Protein AF-A0A414ADB5-F1 (afdb_monomer_lite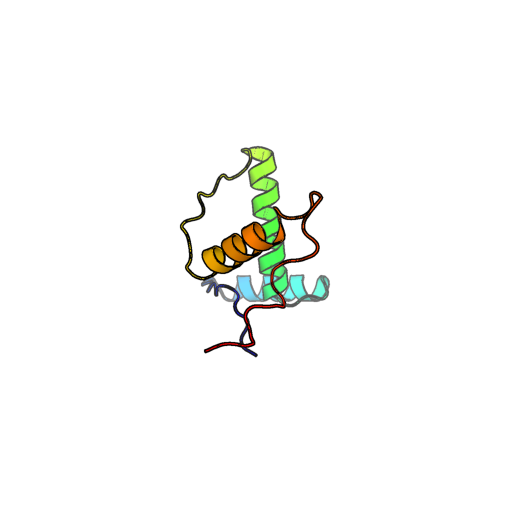)

InterPro domains:
  IPR005569 Arc-like DNA binding domain [PF03869] (3-41)
  IPR010985 Ribbon-helix-helix [SSF47598] (3-51)
  IPR013321 Arc-type ribbon-helix-helix [G3DSA:1.10.1220.10] (1-54)

Secondary structure (DSSP, 8-state):
----SPP------HHHHHHHHHHHHHTTS-HHHHHHHHHHHHHHHHHHHH----------HHHHHHHHHHHHHHS--SS---SSTTSSSS--

Foldseek 3Di:
DDDPDDDDDDDDDPVVLVVLCVVQVVVVHGSVVSVVVVVVVVQVVCCVVPNHDDDDPPDDVVVVVVVVVCVVVPPPPDDDDDDDPPPPVPDD

Structure (mmCIF, N/CA/C/O backbone):
data_AF-A0A414ADB5-F1
#
_entry.id   AF-A0A414ADB5-F1
#
loop_
_atom_site.group_PDB
_atom_site.id
_atom_site.type_symbol
_atom_site.label_atom_id
_atom_site.label_alt_id
_atom_site.label_comp_id
_atom_site.label_asym_id
_atom_site.label_entity_id
_atom_site.label_seq_id
_atom_site.pdbx_PDB_ins_code
_atom_site.Cartn_x
_atom_site.Cartn_y
_atom_site.Cartn_z
_atom_site.occupancy
_atom_site.B_iso_or_equiv
_atom_site.auth_seq_id
_atom_site.auth_comp_id
_atom_site.auth_asym_id
_atom_site.auth_atom_id
_atom_site.pdbx_PDB_model_num
ATOM 1 N N . MET A 1 1 ? 18.578 -15.107 4.963 1.00 59.62 1 MET A N 1
ATOM 2 C CA . MET A 1 1 ? 17.780 -15.517 6.142 1.00 59.62 1 MET A CA 1
ATOM 3 C C . MET A 1 1 ? 16.321 -15.187 5.857 1.00 59.62 1 MET A C 1
ATOM 5 O O . MET A 1 1 ? 16.087 -14.074 5.394 1.00 59.62 1 MET A O 1
ATOM 9 N N . PRO A 1 2 ? 15.363 -16.116 6.023 1.00 61.62 2 PRO A N 1
ATOM 10 C CA . PRO A 1 2 ? 13.958 -15.834 5.736 1.00 61.62 2 PRO A CA 1
ATOM 11 C C . PRO A 1 2 ? 13.467 -14.684 6.621 1.00 61.62 2 PRO A C 1
ATOM 13 O O . PRO A 1 2 ? 13.767 -14.628 7.814 1.00 61.62 2 PRO A O 1
ATOM 16 N N . SER A 1 3 ? 12.768 -13.725 6.017 1.00 71.19 3 SER A N 1
ATOM 17 C CA . SER A 1 3 ? 12.210 -12.593 6.754 1.00 71.19 3 SER A CA 1
ATOM 18 C C . SER A 1 3 ? 11.111 -13.095 7.692 1.00 71.19 3 SER A C 1
ATOM 20 O O . SER A 1 3 ? 10.223 -13.815 7.250 1.00 71.19 3 SER A O 1
ATOM 22 N N . LYS A 1 4 ? 11.139 -12.688 8.967 1.00 81.50 4 LYS A N 1
ATOM 23 C CA . LYS A 1 4 ? 10.095 -13.000 9.966 1.00 81.50 4 LYS A CA 1
ATOM 24 C C . LYS A 1 4 ? 8.808 -12.179 9.783 1.00 81.50 4 LYS A C 1
ATOM 26 O O . LYS A 1 4 ? 7.971 -12.121 10.673 1.00 81.50 4 LYS A O 1
ATOM 31 N N . LYS A 1 5 ? 8.673 -11.457 8.667 1.00 83.81 5 LYS A N 1
ATOM 32 C CA . LYS A 1 5 ? 7.502 -10.614 8.410 1.00 83.81 5 LYS A CA 1
ATOM 33 C C . LYS A 1 5 ? 6.307 -11.482 7.998 1.00 83.81 5 LYS A C 1
ATOM 35 O O . LYS A 1 5 ? 6.513 -12.481 7.305 1.00 83.81 5 LYS A O 1
ATOM 40 N N . PRO A 1 6 ? 5.075 -11.094 8.372 1.00 85.12 6 PRO A N 1
ATOM 41 C CA . PRO A 1 6 ? 3.878 -11.785 7.914 1.00 85.12 6 PRO A CA 1
ATOM 42 C C . PRO A 1 6 ? 3.810 -11.762 6.384 1.00 85.12 6 PRO A C 1
ATOM 44 O O . PRO A 1 6 ? 4.140 -10.758 5.748 1.00 85.12 6 PRO A O 1
ATOM 47 N N . GLN A 1 7 ? 3.402 -12.886 5.801 1.00 85.88 7 GLN A N 1
ATOM 48 C CA . GLN A 1 7 ? 3.237 -13.024 4.359 1.00 85.88 7 GLN A CA 1
ATOM 49 C C . GLN A 1 7 ? 1.799 -12.689 3.972 1.00 85.88 7 GLN A C 1
ATOM 51 O O . GLN A 1 7 ? 0.854 -13.134 4.620 1.00 85.88 7 GLN A O 1
ATOM 56 N N . PHE A 1 8 ? 1.642 -11.917 2.901 1.00 86.38 8 PHE A N 1
ATOM 57 C CA . PHE A 1 8 ? 0.349 -11.531 2.353 1.00 86.38 8 PHE A CA 1
ATOM 58 C C . PHE A 1 8 ? 0.350 -11.813 0.850 1.00 86.38 8 PHE 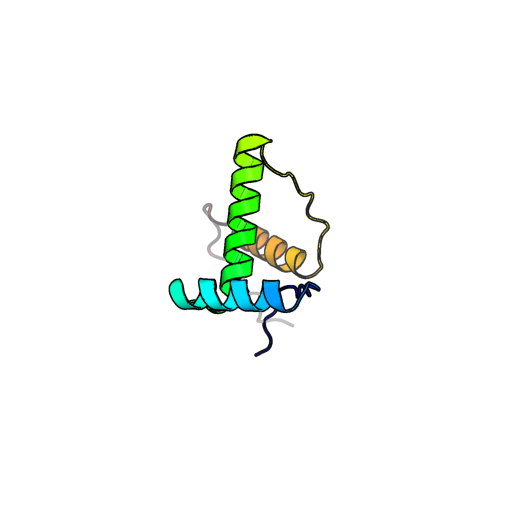A C 1
ATOM 60 O O . PHE A 1 8 ? 1.206 -11.301 0.129 1.00 86.38 8 PHE A O 1
ATOM 67 N N . VAL A 1 9 ? -0.571 -12.664 0.393 1.00 90.88 9 VAL A N 1
ATOM 68 C CA . VAL A 1 9 ? -0.687 -13.071 -1.014 1.00 90.88 9 VAL A CA 1
ATOM 69 C C . VAL A 1 9 ? -1.905 -12.388 -1.621 1.00 90.88 9 VAL A C 1
ATOM 71 O O . VAL A 1 9 ? -3.023 -12.592 -1.155 1.00 90.88 9 VAL A O 1
ATOM 74 N N . ILE A 1 10 ? -1.682 -11.606 -2.675 1.00 90.25 10 ILE A N 1
ATOM 75 C CA . ILE A 1 10 ? -2.737 -10.937 -3.441 1.00 90.25 10 ILE A CA 1
ATOM 76 C C . ILE A 1 10 ? -3.026 -11.701 -4.733 1.00 90.25 10 ILE A C 1
ATOM 78 O O . ILE A 1 10 ? -2.116 -12.251 -5.353 1.00 90.25 10 ILE A O 1
ATOM 82 N N . ARG A 1 11 ? -4.297 -11.740 -5.140 1.00 94.06 11 ARG A N 1
ATOM 83 C CA . ARG A 1 11 ? -4.746 -12.293 -6.425 1.00 94.06 11 ARG A CA 1
ATOM 84 C C . ARG A 1 11 ? -5.546 -11.219 -7.151 1.00 94.06 11 ARG A C 1
ATOM 86 O O . ARG A 1 11 ? -6.496 -10.695 -6.583 1.00 94.06 11 ARG A O 1
ATOM 93 N N . THR A 1 12 ? -5.132 -10.886 -8.366 1.00 94.69 12 THR A N 1
ATOM 94 C CA . THR A 1 12 ? -5.731 -9.860 -9.233 1.00 94.69 12 THR A CA 1
ATOM 95 C C . THR A 1 12 ? -5.350 -10.181 -10.678 1.00 94.69 12 THR A C 1
ATOM 97 O O . THR A 1 12 ? -4.621 -11.142 -10.939 1.00 94.69 12 THR A O 1
ATOM 100 N N . GLU A 1 13 ? -5.860 -9.402 -11.615 1.00 97.75 13 GLU A N 1
ATOM 101 C CA . GLU A 1 13 ? -5.565 -9.468 -13.032 1.00 97.75 13 GLU A CA 1
ATOM 102 C C . GLU A 1 13 ? -4.088 -9.153 -13.303 1.00 97.75 13 GLU A C 1
ATOM 104 O O . GLU A 1 13 ? -3.483 -8.290 -12.663 1.00 97.75 13 GLU A O 1
ATOM 109 N N . GLN A 1 14 ? -3.509 -9.814 -14.308 1.00 95.44 14 GLN A N 1
ATOM 110 C CA . GLN A 1 14 ? -2.115 -9.586 -14.700 1.00 95.44 14 GLN A CA 1
ATOM 111 C C . GLN A 1 14 ? -1.856 -8.115 -15.066 1.00 95.44 14 GLN A C 1
ATOM 113 O O . GLN A 1 14 ? -0.849 -7.547 -14.654 1.00 95.44 14 GLN A O 1
ATOM 118 N N . GLU A 1 15 ? -2.811 -7.473 -15.745 1.00 97.69 15 GLU A N 1
ATOM 119 C CA . GLU A 1 15 ? -2.718 -6.064 -16.141 1.00 97.69 15 GLU A CA 1
ATOM 120 C C . GLU A 1 15 ? -2.510 -5.124 -14.939 1.00 97.69 15 GLU A C 1
ATOM 122 O O . GLU A 1 15 ? -1.771 -4.142 -15.027 1.00 97.69 15 GLU A O 1
ATOM 127 N N . VAL A 1 16 ? -3.125 -5.427 -13.791 1.00 96.69 16 VAL A N 1
ATOM 128 C CA . VAL A 1 16 ? -2.969 -4.631 -12.565 1.00 96.69 16 VAL A CA 1
ATOM 129 C C . VAL A 1 16 ? -1.555 -4.780 -12.007 1.00 96.69 16 VAL A C 1
ATOM 131 O O . VAL A 1 16 ? -0.929 -3.785 -11.637 1.00 96.69 16 VAL A O 1
ATOM 134 N N . LEU A 1 17 ? -1.024 -6.005 -11.985 1.00 95.38 17 LEU A N 1
ATOM 135 C CA . LEU A 1 17 ? 0.343 -6.266 -11.530 1.00 95.38 17 LEU A CA 1
ATOM 136 C C . LEU A 1 17 ? 1.379 -5.589 -12.432 1.00 95.38 17 LEU A C 1
ATOM 138 O O . LEU A 1 17 ? 2.346 -5.018 -11.924 1.00 95.38 17 LEU A O 1
ATOM 142 N N . ASP A 1 18 ? 1.151 -5.593 -13.745 1.00 96.75 18 ASP A N 1
ATOM 143 C CA . ASP A 1 18 ? 2.036 -4.955 -14.721 1.00 96.75 18 ASP A CA 1
ATOM 144 C C . ASP A 1 18 ? 2.055 -3.431 -14.545 1.00 96.75 18 ASP A C 1
ATOM 146 O O . ASP A 1 18 ? 3.127 -2.820 -14.524 1.00 96.75 18 ASP A O 1
ATOM 150 N N . LYS A 1 19 ? 0.888 -2.812 -14.323 1.00 97.25 19 LYS A N 1
ATOM 151 C CA . LYS A 1 19 ? 0.781 -1.374 -14.024 1.00 97.25 19 LYS A CA 1
ATOM 152 C C . LYS A 1 19 ? 1.486 -1.002 -12.721 1.00 97.25 19 LYS A C 1
ATOM 154 O O . LYS A 1 19 ? 2.205 -0.007 -12.679 1.00 97.25 19 LYS A O 1
ATOM 159 N N . ILE A 1 20 ? 1.343 -1.811 -11.671 1.00 96.31 20 ILE A N 1
ATOM 160 C CA . ILE A 1 20 ? 2.063 -1.593 -10.406 1.00 96.31 20 ILE A CA 1
ATOM 161 C C . ILE A 1 20 ? 3.575 -1.713 -10.619 1.00 96.31 20 ILE A C 1
ATOM 163 O O . ILE A 1 20 ? 4.333 -0.902 -10.092 1.00 96.31 20 ILE A O 1
ATOM 167 N N . ALA A 1 21 ? 4.028 -2.699 -11.395 1.00 95.88 21 ALA A N 1
ATOM 168 C CA . ALA A 1 21 ? 5.445 -2.863 -11.700 1.00 95.88 21 ALA A CA 1
ATOM 169 C C . ALA A 1 21 ? 6.008 -1.679 -12.500 1.00 95.88 21 ALA A C 1
ATOM 171 O O . ALA A 1 21 ? 7.148 -1.281 -12.265 1.00 95.88 21 ALA A O 1
ATOM 172 N N . TYR A 1 22 ? 5.219 -1.103 -13.410 1.00 97.69 22 TYR A N 1
ATOM 173 C CA . TYR A 1 22 ? 5.584 0.113 -14.134 1.00 97.69 22 TYR A CA 1
ATOM 174 C C . TYR A 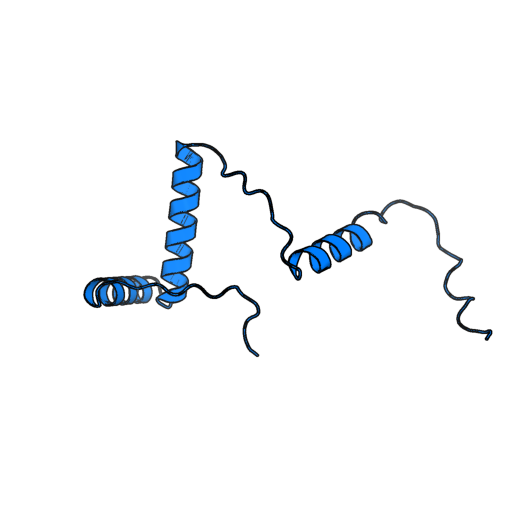1 22 ? 5.783 1.300 -13.176 1.00 97.69 22 TYR A C 1
ATOM 176 O O . TYR A 1 22 ? 6.867 1.877 -13.149 1.00 97.69 22 TYR A O 1
ATOM 184 N N . ILE A 1 23 ? 4.797 1.592 -12.321 1.00 97.12 23 ILE A N 1
ATOM 185 C CA . ILE A 1 23 ? 4.865 2.696 -11.342 1.00 97.12 23 ILE A CA 1
ATOM 186 C C . ILE A 1 23 ? 6.032 2.498 -10.365 1.00 97.12 23 ILE A C 1
ATOM 188 O O . ILE A 1 23 ? 6.765 3.433 -10.049 1.00 97.12 23 ILE A O 1
ATOM 192 N N . ALA A 1 24 ? 6.248 1.263 -9.908 1.00 97.06 24 ALA A N 1
ATOM 193 C CA . ALA A 1 24 ? 7.341 0.949 -8.998 1.00 97.06 24 ALA A CA 1
ATOM 194 C C . ALA A 1 24 ? 8.712 1.283 -9.609 1.00 97.06 24 ALA A C 1
ATOM 196 O O . ALA A 1 24 ? 9.571 1.808 -8.904 1.00 97.06 24 ALA A O 1
ATOM 197 N N . ARG A 1 25 ? 8.905 1.041 -10.915 1.00 96.50 25 ARG A N 1
ATOM 198 C CA . ARG A 1 25 ? 10.147 1.399 -11.620 1.00 96.50 25 ARG A CA 1
ATOM 199 C C . ARG A 1 25 ? 10.365 2.907 -11.672 1.00 96.50 25 ARG A C 1
ATOM 201 O O . ARG A 1 25 ? 11.491 3.333 -11.447 1.00 96.50 25 ARG A O 1
ATOM 208 N N . GLU A 1 26 ? 9.317 3.692 -11.923 1.00 97.31 26 GLU A N 1
ATOM 209 C CA . GLU A 1 26 ? 9.410 5.162 -11.902 1.00 97.31 26 GLU A CA 1
ATOM 210 C C . GLU A 1 26 ? 9.787 5.692 -10.512 1.00 97.31 26 GLU A C 1
ATOM 212 O O . GLU A 1 26 ? 10.526 6.663 -10.394 1.00 97.31 26 GLU A O 1
ATOM 217 N N . ASN A 1 27 ? 9.348 5.001 -9.458 1.00 95.00 27 ASN A N 1
ATOM 218 C CA . ASN A 1 27 ? 9.657 5.329 -8.067 1.00 95.00 27 ASN A CA 1
ATOM 219 C C . ASN A 1 27 ? 10.962 4.696 -7.542 1.00 95.00 27 ASN A C 1
ATOM 221 O O . ASN A 1 27 ? 11.210 4.761 -6.336 1.00 95.00 27 ASN A O 1
ATOM 225 N N . GLU A 1 28 ? 11.763 4.053 -8.402 1.00 95.19 28 GLU A N 1
ATOM 226 C CA . GLU A 1 28 ? 12.993 3.319 -8.048 1.00 95.19 28 GLU A CA 1
ATOM 227 C C . GLU A 1 28 ? 12.787 2.249 -6.952 1.00 95.19 28 GLU A C 1
ATOM 229 O O . GLU A 1 28 ? 13.640 1.999 -6.095 1.00 95.19 28 GLU A O 1
ATOM 234 N N . ARG A 1 29 ? 11.625 1.588 -6.966 1.00 92.81 29 ARG A N 1
ATOM 235 C CA . ARG A 1 29 ? 11.213 0.552 -6.006 1.00 92.81 29 ARG A CA 1
ATOM 236 C C . ARG A 1 29 ? 10.874 -0.754 -6.709 1.00 92.81 29 ARG A C 1
ATOM 238 O O . ARG A 1 29 ? 10.612 -0.813 -7.906 1.00 92.81 29 ARG A O 1
ATOM 245 N N . ASN A 1 30 ? 10.825 -1.835 -5.934 1.00 94.94 30 ASN A N 1
ATOM 246 C CA . ASN A 1 30 ? 10.184 -3.063 -6.405 1.00 94.94 30 ASN A CA 1
ATOM 247 C C . ASN A 1 30 ? 8.665 -3.025 -6.167 1.00 94.94 30 ASN A C 1
ATOM 249 O O . ASN A 1 30 ? 8.181 -2.318 -5.280 1.00 94.94 30 ASN A O 1
ATOM 253 N N . SER A 1 31 ? 7.915 -3.829 -6.925 1.00 94.00 31 SER A N 1
ATOM 254 C CA . SER A 1 31 ? 6.448 -3.868 -6.856 1.00 94.00 31 SER A CA 1
ATOM 255 C C . SER A 1 31 ? 5.929 -4.141 -5.442 1.00 94.00 31 SER A C 1
ATOM 257 O O . SER A 1 31 ? 4.966 -3.522 -5.006 1.00 94.00 31 SER A O 1
ATOM 259 N N . THR A 1 32 ? 6.591 -5.021 -4.684 1.00 93.00 32 THR A N 1
ATOM 260 C CA . THR A 1 32 ? 6.203 -5.335 -3.301 1.00 93.00 32 THR A CA 1
ATOM 261 C C . THR A 1 32 ? 6.338 -4.123 -2.379 1.00 93.00 32 THR A C 1
ATOM 263 O O . THR A 1 32 ? 5.455 -3.866 -1.564 1.00 93.00 32 THR A O 1
ATOM 266 N N . GLN A 1 33 ? 7.432 -3.367 -2.489 1.00 93.69 33 GLN A N 1
ATOM 267 C CA . GLN A 1 33 ? 7.651 -2.142 -1.719 1.00 93.69 33 GLN A CA 1
ATOM 268 C C . GLN A 1 33 ? 6.624 -1.072 -2.078 1.00 93.69 33 GLN A C 1
ATOM 270 O O . GLN A 1 33 ? 6.100 -0.422 -1.173 1.00 93.69 33 GLN A O 1
ATOM 275 N N . GLU A 1 34 ? 6.310 -0.929 -3.364 1.00 95.62 34 GLU A N 1
ATOM 276 C CA . GLU A 1 34 ? 5.306 0.022 -3.836 1.00 95.62 34 GLU A CA 1
ATOM 277 C C . GLU A 1 34 ? 3.911 -0.328 -3.303 1.00 95.62 34 GLU A C 1
ATOM 279 O O . GLU A 1 34 ? 3.233 0.527 -2.741 1.00 95.62 34 GLU A O 1
ATOM 284 N N . ILE A 1 35 ? 3.516 -1.603 -3.340 1.00 95.19 35 ILE A N 1
ATOM 285 C CA . ILE A 1 35 ? 2.244 -2.065 -2.759 1.00 95.19 35 ILE A CA 1
ATOM 286 C C . ILE A 1 35 ? 2.181 -1.761 -1.257 1.00 95.19 35 ILE A C 1
ATOM 288 O O . ILE A 1 35 ? 1.175 -1.249 -0.769 1.00 95.19 35 ILE A O 1
ATOM 292 N N . VAL A 1 36 ? 3.253 -2.034 -0.506 1.00 94.69 36 VAL A N 1
ATOM 293 C CA . VAL A 1 36 ? 3.304 -1.722 0.934 1.00 94.69 36 VAL A CA 1
ATOM 294 C C . VAL A 1 36 ? 3.177 -0.218 1.182 1.00 94.69 36 VAL A C 1
ATOM 296 O O . VAL A 1 36 ? 2.513 0.188 2.138 1.00 94.69 36 VAL A O 1
ATOM 299 N N . TYR A 1 37 ? 3.802 0.610 0.345 1.00 95.62 37 TYR A N 1
ATOM 300 C CA . TYR A 1 37 ? 3.684 2.063 0.423 1.00 95.62 37 TYR A CA 1
ATOM 301 C C . TYR A 1 37 ? 2.241 2.523 0.171 1.00 95.62 37 TYR A C 1
ATOM 303 O O . TYR A 1 37 ? 1.686 3.248 0.999 1.00 95.62 37 TYR A O 1
ATOM 311 N N . LEU A 1 38 ? 1.604 2.029 -0.893 1.00 95.19 38 LEU A N 1
ATOM 312 C CA . LEU A 1 38 ? 0.212 2.339 -1.230 1.00 95.19 38 LEU A CA 1
ATOM 313 C C . LEU A 1 38 ? -0.761 1.922 -0.120 1.00 95.19 38 LEU A C 1
ATOM 315 O O . LEU A 1 38 ? -1.656 2.690 0.227 1.00 95.19 38 LEU A O 1
ATOM 319 N N . ILE A 1 39 ? -0.560 0.751 0.495 1.00 95.50 39 ILE A N 1
ATOM 320 C CA . ILE A 1 39 ? -1.377 0.294 1.632 1.00 95.50 39 ILE A CA 1
ATOM 321 C C . ILE A 1 39 ? -1.262 1.270 2.808 1.00 95.50 39 ILE A C 1
ATOM 323 O O . ILE A 1 39 ? -2.277 1.687 3.362 1.00 95.50 39 ILE A O 1
ATOM 327 N N . LYS A 1 40 ? -0.042 1.679 3.178 1.00 95.44 40 LYS A N 1
ATOM 328 C CA . LYS A 1 40 ? 0.171 2.648 4.269 1.00 95.44 40 LYS A CA 1
ATOM 329 C C . LYS A 1 40 ? -0.471 3.995 3.970 1.00 95.44 40 LYS A C 1
ATOM 331 O O . LYS A 1 40 ? -1.078 4.589 4.856 1.00 95.44 40 LYS A O 1
ATOM 336 N N . GLN A 1 41 ? -0.349 4.461 2.730 1.00 96.56 41 GLN A N 1
ATOM 337 C CA . GLN A 1 41 ? -0.954 5.714 2.305 1.00 96.56 41 GLN A CA 1
ATOM 338 C C . GLN A 1 41 ? -2.481 5.639 2.386 1.00 96.56 41 GLN A C 1
ATOM 340 O O . GLN A 1 41 ? -3.107 6.552 2.917 1.00 96.56 41 GLN A O 1
ATOM 345 N N . ARG A 1 42 ? -3.080 4.525 1.947 1.00 96.19 42 ARG A N 1
ATOM 346 C CA . ARG A 1 42 ? -4.528 4.306 2.038 1.00 96.19 42 ARG A CA 1
ATOM 347 C C . ARG A 1 42 ? -5.024 4.296 3.482 1.00 96.19 42 ARG A C 1
ATOM 349 O O . ARG A 1 42 ? -6.063 4.901 3.736 1.00 96.19 42 ARG A O 1
ATOM 356 N N . ILE A 1 43 ? -4.299 3.641 4.395 1.00 95.50 43 ILE A N 1
ATOM 357 C CA . ILE A 1 43 ? -4.621 3.628 5.833 1.00 95.50 43 ILE A CA 1
ATOM 358 C C . ILE A 1 43 ? -4.584 5.051 6.381 1.00 95.50 43 ILE A C 1
ATOM 360 O O . ILE A 1 43 ? -5.571 5.501 6.947 1.00 95.50 43 ILE A O 1
ATOM 364 N N . LYS A 1 44 ? -3.502 5.794 6.123 1.00 95.44 44 LYS A N 1
ATOM 365 C CA . LYS A 1 44 ? -3.364 7.178 6.586 1.00 95.44 44 LYS A CA 1
ATOM 366 C C . LYS A 1 44 ? -4.512 8.066 6.102 1.00 95.44 44 LYS A C 1
ATOM 368 O O . LYS A 1 44 ? -5.079 8.802 6.898 1.00 95.44 44 LYS A O 1
ATOM 373 N N . SER A 1 45 ? -4.861 7.999 4.816 1.00 96.38 45 SER A N 1
ATOM 374 C CA . SER A 1 45 ? -5.984 8.773 4.271 1.00 96.38 45 SER A CA 1
ATOM 375 C C . SER A 1 45 ? -7.317 8.361 4.894 1.00 96.38 45 SER A C 1
ATOM 377 O O . SER A 1 45 ? -8.127 9.215 5.226 1.00 96.38 45 SER A O 1
ATOM 379 N N . TYR A 1 46 ? -7.528 7.061 5.114 1.00 96.56 46 TYR A N 1
ATOM 380 C CA . TYR A 1 46 ? -8.732 6.571 5.781 1.00 96.56 46 TYR A CA 1
ATOM 381 C C . TYR A 1 46 ? -8.835 7.078 7.227 1.00 96.56 46 TYR A C 1
ATOM 383 O O . TYR A 1 46 ? -9.890 7.549 7.636 1.00 96.56 46 TYR A O 1
ATOM 391 N N . GLU A 1 47 ? -7.740 7.034 7.987 1.00 95.56 47 GLU A N 1
ATOM 392 C CA . GLU A 1 47 ? -7.702 7.504 9.377 1.00 95.56 47 GLU A CA 1
ATOM 393 C C . GLU A 1 47 ? -7.902 9.017 9.494 1.00 95.56 47 GLU A C 1
ATOM 395 O O . GLU A 1 47 ? -8.506 9.492 10.452 1.00 95.56 47 GLU A O 1
ATOM 400 N N . GLN A 1 48 ? -7.442 9.781 8.502 1.00 95.19 48 GLN A N 1
ATOM 401 C CA . GLN A 1 48 ? -7.694 11.221 8.431 1.00 95.19 48 GLN A CA 1
ATOM 402 C C . GLN A 1 48 ? -9.178 11.548 8.224 1.00 95.19 48 GLN A C 1
ATOM 404 O O . GLN A 1 48 ? -9.653 12.550 8.752 1.00 95.19 48 GLN A O 1
ATOM 409 N N . GLU A 1 49 ? -9.903 10.719 7.472 1.00 96.06 49 GLU A N 1
ATOM 410 C CA . GLU A 1 49 ? -11.321 10.927 7.156 1.00 96.06 49 GLU A CA 1
ATOM 411 C C . GLU A 1 49 ? -12.264 10.359 8.229 1.00 96.06 49 GLU A C 1
ATOM 413 O O . GLU A 1 49 ? -13.309 10.946 8.505 1.00 96.06 49 GLU A O 1
ATOM 418 N N . HIS A 1 50 ? -11.905 9.229 8.845 1.00 94.00 50 HIS A N 1
ATOM 419 C CA . HIS A 1 50 ? -12.801 8.451 9.710 1.00 94.00 50 HIS A CA 1
ATOM 420 C C . HIS A 1 50 ? -12.355 8.353 11.176 1.00 94.00 50 HIS A C 1
ATOM 422 O O . HIS A 1 50 ? -13.118 7.856 12.006 1.00 94.00 50 HIS A O 1
ATOM 428 N N . GLY A 1 51 ? -11.153 8.828 11.510 1.00 89.25 51 GLY A N 1
ATOM 429 C CA . GLY A 1 51 ? -10.528 8.631 12.818 1.00 89.25 51 GLY A CA 1
ATOM 430 C C . GLY A 1 51 ? -9.637 7.383 12.881 1.00 89.25 51 GLY A C 1
ATOM 431 O O . GLY A 1 51 ? -9.626 6.548 11.977 1.00 89.25 51 GLY A O 1
ATOM 432 N N . GLU A 1 52 ? -8.852 7.276 13.956 1.00 90.50 52 GLU A N 1
ATOM 433 C CA . GLU A 1 52 ? -7.824 6.240 14.134 1.00 90.50 52 GLU A CA 1
ATOM 434 C C . GLU A 1 52 ? -8.414 4.824 14.241 1.00 90.50 52 GLU A C 1
ATOM 436 O O . GLU A 1 52 ? -9.383 4.586 14.971 1.00 90.50 52 GLU A O 1
ATOM 441 N N . ILE A 1 53 ? -7.803 3.861 13.542 1.00 90.44 53 ILE A N 1
ATOM 442 C CA . ILE A 1 53 ? -8.238 2.463 13.583 1.00 90.44 53 ILE A CA 1
ATOM 443 C C . ILE A 1 53 ? -7.671 1.802 14.845 1.00 90.44 53 ILE A C 1
ATOM 445 O O . ILE A 1 53 ? -6.506 1.412 14.903 1.00 90.44 53 ILE A O 1
ATOM 449 N N . GLN A 1 54 ? -8.523 1.599 15.848 1.00 88.81 54 GLN A N 1
ATOM 450 C CA . GLN A 1 54 ? -8.164 0.869 17.065 1.00 88.81 54 GLN A CA 1
ATOM 451 C C . GLN A 1 54 ? -8.223 -0.645 16.811 1.00 88.81 54 GLN A C 1
ATOM 453 O O . GLN A 1 54 ? -9.295 -1.252 16.823 1.00 88.81 54 GLN A O 1
ATOM 458 N N . ILE A 1 55 ? -7.071 -1.272 16.559 1.00 84.06 55 ILE A N 1
ATOM 459 C CA . ILE A 1 55 ? -6.966 -2.733 16.449 1.00 84.06 55 ILE A CA 1
ATOM 460 C C . ILE A 1 55 ? -6.555 -3.288 17.811 1.00 84.06 55 ILE A C 1
ATOM 462 O O . ILE A 1 55 ? -5.422 -3.097 18.250 1.00 84.06 55 ILE A O 1
ATOM 466 N N . GLU A 1 56 ? -7.453 -4.019 18.471 1.00 79.75 56 GLU A N 1
ATOM 467 C CA . GLU A 1 56 ? -7.078 -4.816 19.637 1.00 79.75 56 GLU A CA 1
ATOM 468 C C . GLU A 1 56 ? -6.054 -5.874 19.202 1.00 79.75 56 GLU A C 1
ATOM 470 O O . GLU A 1 56 ? -6.364 -6.800 18.443 1.00 79.75 56 GLU A O 1
ATOM 475 N N . GLU A 1 57 ? -4.805 -5.725 19.652 1.00 63.94 57 GLU A N 1
ATOM 476 C CA . GLU A 1 57 ? -3.751 -6.705 19.404 1.00 63.94 57 GLU A CA 1
ATOM 477 C C . GLU A 1 57 ? -4.154 -8.050 20.020 1.00 63.94 57 GLU A C 1
ATOM 479 O O . GLU A 1 57 ? -3.925 -8.309 21.205 1.00 63.94 57 GLU A O 1
ATOM 484 N N . LYS A 1 58 ? -4.705 -8.961 19.212 1.00 58.59 58 LYS A N 1
ATOM 485 C CA . LYS A 1 58 ? -4.743 -10.372 19.598 1.00 58.59 58 LYS A CA 1
ATOM 486 C C . LYS A 1 58 ? -3.289 -10.825 19.743 1.00 58.59 58 LYS A C 1
ATOM 488 O O . LYS A 1 58 ? -2.519 -10.667 18.791 1.00 58.59 58 LYS A O 1
ATOM 493 N N . PRO A 1 59 ? -2.880 -11.349 20.912 1.00 49.06 59 PRO A N 1
ATOM 494 C CA . PRO A 1 59 ? -1.484 -11.645 21.179 1.00 49.06 59 PRO A CA 1
ATOM 495 C C . PRO A 1 59 ? -1.018 -12.748 20.233 1.00 49.06 59 PRO A C 1
ATOM 497 O O . PRO A 1 59 ? -1.293 -13.930 20.430 1.00 49.06 59 PRO A O 1
ATOM 500 N N . ASN A 1 60 ? -0.294 -12.357 19.189 1.00 57.47 60 ASN A N 1
ATOM 501 C CA . ASN A 1 60 ? 0.473 -13.300 18.402 1.00 57.47 60 ASN A CA 1
ATOM 502 C C . ASN A 1 60 ? 1.716 -13.664 19.226 1.00 57.47 60 ASN A C 1
ATOM 504 O O . ASN A 1 60 ? 2.330 -12.781 19.831 1.00 57.47 60 ASN A O 1
ATOM 508 N N . LYS A 1 61 ? 2.077 -14.953 19.291 1.00 55.06 61 LYS A N 1
ATOM 509 C CA . LYS A 1 61 ? 3.107 -15.481 20.217 1.00 55.06 61 LYS A CA 1
ATOM 510 C C . LYS A 1 61 ? 4.459 -14.749 20.121 1.00 55.06 61 LYS A C 1
ATOM 512 O O . LYS A 1 61 ? 5.208 -14.722 21.089 1.00 55.06 61 LYS A O 1
ATOM 517 N N . GLU A 1 62 ? 4.740 -14.107 18.990 1.00 57.22 62 GLU A N 1
ATOM 518 C CA . GLU A 1 62 ? 5.947 -13.308 18.745 1.00 57.22 62 GLU A CA 1
ATOM 519 C C . GLU A 1 62 ? 5.881 -11.892 19.355 1.00 57.22 62 GLU A C 1
ATOM 521 O O . GLU A 1 62 ? 6.867 -11.411 19.917 1.00 57.22 62 GLU A O 1
ATOM 526 N N . ASN A 1 63 ? 4.707 -11.250 19.332 1.00 53.97 63 ASN A N 1
ATOM 527 C CA . ASN A 1 63 ? 4.497 -9.910 19.894 1.00 53.97 63 ASN A CA 1
ATOM 528 C C . ASN A 1 63 ? 4.544 -9.927 21.430 1.00 53.97 63 ASN A C 1
ATOM 530 O O . ASN A 1 63 ? 5.004 -8.964 22.045 1.00 53.97 63 ASN A O 1
ATOM 534 N N . ALA A 1 64 ? 4.144 -11.039 22.059 1.00 53.03 64 ALA A N 1
ATOM 535 C CA . ALA A 1 64 ? 4.225 -11.220 23.510 1.00 53.03 64 ALA A CA 1
ATOM 536 C C . ALA A 1 64 ? 5.675 -11.187 24.029 1.00 53.03 64 ALA A C 1
ATOM 538 O O . ALA A 1 64 ? 5.938 -10.607 25.081 1.00 53.03 64 ALA A O 1
ATOM 539 N N . ILE A 1 65 ? 6.624 -11.747 23.270 1.00 56.53 65 ILE A N 1
ATOM 540 C CA . ILE A 1 65 ? 8.044 -11.779 23.651 1.00 56.53 65 ILE A CA 1
ATOM 541 C C . ILE A 1 65 ? 8.642 -10.372 23.585 1.00 56.53 65 ILE A C 1
ATOM 543 O O . ILE A 1 65 ? 9.331 -9.958 24.513 1.00 56.53 65 ILE A O 1
ATOM 547 N N . ILE A 1 66 ? 8.344 -9.606 22.529 1.00 55.97 66 ILE A N 1
ATOM 548 C CA . ILE A 1 66 ? 8.848 -8.231 22.388 1.00 55.97 66 ILE A CA 1
ATOM 549 C C . ILE A 1 66 ? 8.214 -7.313 23.436 1.00 55.97 66 ILE A C 1
ATOM 551 O O . ILE A 1 66 ? 8.924 -6.513 24.040 1.00 55.97 66 ILE A O 1
ATOM 555 N N . LYS A 1 67 ? 6.907 -7.446 23.704 1.00 46.72 67 LYS A N 1
ATOM 556 C CA . LYS A 1 67 ? 6.217 -6.686 24.756 1.00 46.72 67 LYS A CA 1
ATOM 557 C C . LYS A 1 67 ? 6.792 -7.016 26.135 1.00 46.72 67 LYS A C 1
ATOM 559 O O . LYS A 1 67 ? 7.126 -6.096 26.869 1.00 46.72 67 LYS A O 1
ATOM 564 N N . GLY A 1 68 ? 7.020 -8.296 26.439 1.00 48.97 68 GLY A N 1
ATOM 565 C CA . GLY A 1 68 ? 7.706 -8.737 27.658 1.00 48.97 68 GLY A CA 1
ATOM 566 C C . GLY A 1 68 ? 9.120 -8.166 27.785 1.00 48.97 68 GLY A C 1
ATOM 567 O O . GLY A 1 68 ? 9.464 -7.616 28.824 1.00 48.97 68 GLY A O 1
ATOM 568 N N . LEU A 1 69 ? 9.914 -8.198 26.712 1.00 47.69 69 LEU A N 1
ATOM 569 C CA . LEU A 1 69 ? 11.276 -7.658 26.711 1.00 47.69 69 LEU A CA 1
ATOM 570 C C . LEU A 1 69 ? 11.298 -6.132 26.910 1.00 47.69 69 LEU A C 1
ATOM 572 O O . LEU A 1 69 ? 12.129 -5.632 27.662 1.00 47.69 69 LEU A O 1
ATOM 576 N N . LYS A 1 70 ? 10.352 -5.401 26.301 1.00 35.78 70 LYS A N 1
ATOM 577 C CA . LYS A 1 70 ? 10.200 -3.944 26.462 1.00 35.78 70 LYS A CA 1
ATOM 578 C C . LYS A 1 70 ? 9.748 -3.553 27.871 1.00 35.78 70 LYS A C 1
ATOM 580 O O . LYS A 1 70 ? 10.175 -2.516 28.362 1.00 35.78 70 LYS A O 1
ATOM 585 N N . ILE A 1 71 ? 8.909 -4.368 28.517 1.00 49.19 71 ILE A N 1
ATOM 586 C CA . ILE A 1 71 ? 8.506 -4.173 29.920 1.00 49.19 71 ILE A CA 1
ATOM 587 C C . ILE A 1 71 ? 9.716 -4.377 30.843 1.00 49.19 71 ILE A C 1
ATOM 589 O O . ILE A 1 71 ? 9.949 -3.558 31.727 1.00 49.19 71 ILE A O 1
ATOM 593 N N . VAL A 1 72 ? 10.529 -5.411 30.596 1.00 46.09 72 VAL A N 1
ATOM 594 C CA . VAL A 1 72 ? 11.736 -5.700 31.392 1.00 46.09 72 VAL A CA 1
ATOM 595 C C . VAL A 1 72 ? 12.816 -4.626 31.204 1.00 46.09 72 VAL A C 1
ATOM 597 O O . VAL A 1 72 ? 13.492 -4.275 32.164 1.00 46.09 72 VAL A O 1
ATOM 600 N N . SER A 1 73 ? 12.968 -4.059 30.002 1.00 40.53 73 SER A N 1
ATOM 601 C CA . SER A 1 73 ? 13.953 -2.997 29.745 1.00 40.53 73 SER A CA 1
ATOM 602 C C . SER A 1 73 ? 13.449 -1.577 30.038 1.00 40.53 73 SER A C 1
ATOM 604 O O . SER A 1 73 ? 14.252 -0.651 30.087 1.00 40.53 73 SER A O 1
ATOM 606 N N . GLY A 1 74 ? 12.132 -1.375 30.156 1.00 39.06 74 GLY A N 1
ATOM 607 C CA . GLY A 1 74 ? 11.489 -0.054 30.163 1.00 39.06 74 GLY A CA 1
ATOM 608 C C . GLY A 1 74 ? 11.033 0.473 31.525 1.00 39.06 74 GLY A C 1
ATOM 609 O O . GLY A 1 74 ? 10.557 1.601 31.584 1.00 39.06 74 GLY A O 1
ATOM 610 N N . VAL A 1 75 ? 11.175 -0.295 32.612 1.00 38.38 75 VAL A N 1
ATOM 611 C CA . VAL A 1 75 ? 10.816 0.139 33.983 1.00 38.38 75 VAL A CA 1
ATOM 612 C C . VAL A 1 75 ? 11.943 -0.177 34.974 1.00 38.38 75 VAL A C 1
ATOM 614 O O . VAL A 1 75 ? 11.732 -0.722 36.050 1.00 38.38 75 VAL A O 1
ATOM 617 N N . ALA A 1 76 ? 13.178 0.147 34.599 1.00 37.41 76 ALA A N 1
ATOM 618 C CA . ALA A 1 76 ? 14.305 0.170 35.530 1.00 37.41 76 ALA A CA 1
ATOM 619 C C . ALA A 1 76 ? 15.336 1.223 35.101 1.00 37.41 76 ALA A C 1
ATOM 621 O O . ALA A 1 76 ? 16.522 0.945 34.962 1.00 37.41 76 ALA A O 1
ATOM 622 N N . VAL A 1 77 ? 14.873 2.449 34.855 1.00 35.03 77 VAL A N 1
ATOM 623 C CA . VAL A 1 77 ? 15.742 3.629 34.916 1.00 35.03 77 VAL A CA 1
ATOM 624 C C . VAL A 1 77 ? 15.124 4.560 35.948 1.00 35.03 77 VAL A C 1
ATOM 626 O O . VAL A 1 77 ? 14.288 5.402 35.643 1.00 35.03 77 VAL A O 1
ATOM 629 N N . GLY A 1 78 ? 15.485 4.305 37.198 1.00 29.50 78 GLY A N 1
ATOM 630 C CA . GLY A 1 78 ? 15.097 5.058 38.380 1.00 29.50 78 GLY A CA 1
ATOM 631 C C . GLY A 1 78 ? 15.894 4.501 39.550 1.00 29.50 78 GLY A C 1
ATOM 632 O O . GLY A 1 78 ? 15.588 3.413 40.015 1.00 29.50 78 GLY A O 1
ATOM 633 N N . GLU A 1 79 ? 16.983 5.203 39.865 1.00 37.16 79 GLU A N 1
ATOM 634 C CA . GLU A 1 79 ? 17.847 5.166 41.055 1.00 37.16 79 GLU A CA 1
ATOM 635 C C . GLU A 1 79 ? 17.775 3.977 42.038 1.00 37.16 79 GLU A C 1
ATOM 637 O O . GLU A 1 79 ? 16.733 3.638 42.581 1.00 37.16 79 GLU A O 1
ATOM 642 N N . ALA A 1 80 ? 18.974 3.497 42.400 1.00 36.34 80 ALA A N 1
ATOM 643 C CA . ALA A 1 80 ? 19.297 2.641 43.548 1.00 36.34 80 ALA A CA 1
ATOM 644 C C . ALA A 1 80 ? 19.089 1.121 43.388 1.00 36.34 80 ALA A C 1
ATOM 646 O O . ALA A 1 80 ? 18.103 0.554 43.839 1.00 36.34 80 ALA A O 1
ATOM 647 N N . ALA A 1 81 ? 20.108 0.450 42.836 1.00 31.62 81 ALA A N 1
ATOM 648 C CA . ALA A 1 81 ? 20.682 -0.787 43.393 1.00 31.62 81 ALA A CA 1
ATOM 649 C C . ALA A 1 81 ? 21.892 -1.231 42.547 1.00 31.62 81 ALA A C 1
ATOM 651 O O . ALA A 1 81 ? 21.859 -2.225 41.822 1.00 31.62 81 ALA A O 1
ATOM 652 N N . ALA A 1 82 ? 22.990 -0.478 42.650 1.00 36.88 82 ALA A N 1
ATOM 653 C CA . ALA A 1 82 ? 24.294 -1.130 42.649 1.00 36.88 82 ALA A CA 1
ATOM 654 C C . ALA A 1 82 ? 24.335 -2.079 43.868 1.00 36.88 82 ALA A C 1
ATOM 656 O O . ALA A 1 82 ? 23.732 -1.769 44.890 1.00 36.88 82 ALA A O 1
ATOM 657 N N . ASP A 1 83 ? 25.019 -3.216 43.742 1.00 38.25 83 ASP A N 1
ATOM 658 C CA . ASP A 1 83 ? 25.213 -4.244 44.779 1.00 38.25 83 ASP A CA 1
ATOM 659 C C . ASP A 1 83 ? 24.014 -5.153 45.108 1.00 38.25 83 ASP A C 1
ATOM 661 O O . ASP A 1 83 ? 23.321 -4.940 46.091 1.00 38.25 83 ASP A O 1
ATOM 665 N N . MET A 1 84 ? 23.837 -6.264 44.367 1.00 40.91 84 MET A N 1
ATOM 666 C CA . MET A 1 84 ? 23.475 -7.556 45.005 1.00 40.91 84 MET A CA 1
A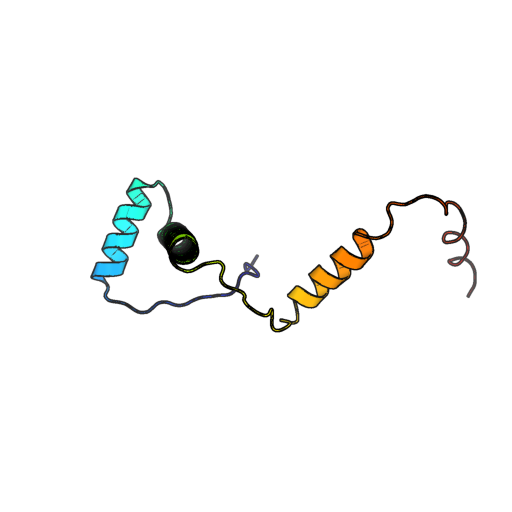TOM 667 C C . MET A 1 84 ? 23.544 -8.808 44.108 1.00 40.91 84 MET A C 1
ATOM 669 O O . MET A 1 84 ? 23.595 -9.915 44.642 1.00 40.91 84 MET A O 1
ATOM 673 N N . VAL A 1 85 ? 23.590 -8.711 42.772 1.00 40.56 85 VAL A N 1
ATOM 674 C CA . VAL A 1 85 ? 23.352 -9.900 41.909 1.00 40.56 85 VAL A CA 1
ATOM 675 C C . VAL A 1 85 ? 24.614 -10.505 41.262 1.00 40.56 85 VAL A C 1
ATOM 677 O O . VAL A 1 85 ? 24.528 -11.437 40.474 1.00 40.56 85 VAL A O 1
ATOM 680 N N . THR A 1 86 ? 25.824 -10.097 41.655 1.00 38.41 86 THR A N 1
ATOM 681 C CA . THR A 1 86 ? 27.074 -10.785 41.244 1.00 38.41 86 THR A CA 1
ATOM 682 C C . THR A 1 86 ? 27.585 -11.825 42.249 1.00 38.41 86 THR A C 1
ATOM 684 O O . THR A 1 86 ? 28.571 -12.504 41.973 1.00 38.41 86 THR A O 1
ATOM 687 N N . LYS A 1 87 ? 26.910 -12.038 43.392 1.00 40.81 87 LYS A N 1
ATOM 688 C CA . LYS A 1 87 ? 27.376 -12.982 44.434 1.00 40.81 87 LYS A CA 1
ATOM 689 C C . LYS A 1 87 ? 26.697 -14.356 44.470 1.00 40.81 87 LYS A C 1
ATOM 691 O O . LYS A 1 87 ? 27.105 -15.184 45.278 1.00 40.81 87 LYS A O 1
ATO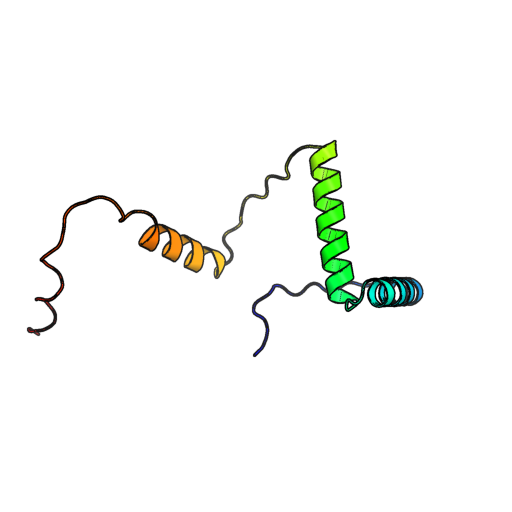M 696 N N . LYS A 1 88 ? 25.726 -14.653 43.598 1.00 41.91 88 LYS A N 1
ATOM 697 C CA . LYS A 1 88 ? 24.986 -15.935 43.629 1.00 41.91 88 LYS A CA 1
ATOM 698 C C . LYS A 1 88 ? 25.391 -16.972 42.570 1.00 41.91 88 LYS A C 1
ATOM 700 O O . LYS A 1 88 ? 24.717 -17.979 42.436 1.00 41.91 88 LYS A O 1
ATOM 705 N N . ILE A 1 89 ? 26.508 -16.763 41.861 1.00 41.50 89 ILE A N 1
ATOM 706 C CA . ILE A 1 89 ? 27.072 -17.737 40.893 1.00 41.50 89 ILE A CA 1
ATOM 707 C C . ILE A 1 89 ? 28.229 -18.559 41.521 1.00 41.50 89 ILE A C 1
ATOM 709 O O . ILE A 1 89 ? 28.892 -19.350 40.864 1.00 41.50 89 ILE A O 1
ATOM 713 N N . LYS A 1 90 ? 28.478 -18.427 42.833 1.00 38.38 90 LYS A N 1
ATOM 714 C CA . LYS A 1 90 ? 29.453 -19.245 43.585 1.00 38.38 90 LYS A CA 1
ATOM 715 C C . LYS A 1 90 ? 28.813 -19.897 44.817 1.00 38.38 90 LYS A C 1
ATOM 717 O O . LYS A 1 90 ? 29.172 -19.564 45.941 1.00 38.38 90 LYS A O 1
ATOM 722 N N . LYS A 1 91 ? 27.843 -20.786 44.599 1.00 36.28 91 LYS A N 1
ATOM 723 C CA . LYS A 1 91 ? 27.502 -21.951 45.445 1.00 36.28 91 LYS A CA 1
ATOM 724 C C . LYS A 1 91 ? 26.166 -22.520 44.972 1.00 36.28 91 LYS A C 1
ATOM 726 O O . LYS A 1 91 ? 25.128 -21.963 45.303 1.00 36.28 91 LYS A O 1
ATOM 731 N N . GLU A 1 92 ? 26.225 -23.557 44.151 1.00 38.59 92 GLU A N 1
ATOM 732 C CA . GLU A 1 92 ? 25.781 -24.932 44.443 1.00 38.59 92 GLU A CA 1
ATOM 733 C C . GLU A 1 92 ? 26.065 -25.805 43.220 1.00 38.59 92 GLU A C 1
ATOM 735 O O . G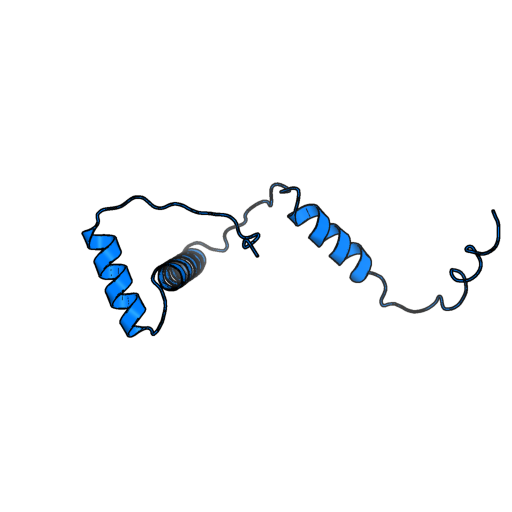LU A 1 92 ? 25.852 -25.319 42.085 1.00 38.59 92 GLU A O 1
#

Sequence (92 aa):
MPSKKPQFVIRTEQEVLDKIAYIARENERNSTQEIVYLIKQRIKSYEQEHGEIQIEEKPNKENAIIKGLKIVSGVAVGEAAADMVTKKIKKE

Radius of gyration: 22.97 Å; chains: 1; bounding box: 42×36×62 Å

pLDDT: mean 73.25, std 24.66, range [29.5, 97.75]

Organism: NCBI:txid208479